Protein AF-A0A1H7AK37-F1 (afdb_monomer_lite)

Structure (mmCIF, N/CA/C/O backbone):
data_AF-A0A1H7AK37-F1
#
_entry.id   AF-A0A1H7AK37-F1
#
loop_
_atom_site.group_PDB
_atom_site.id
_atom_site.type_symbol
_atom_site.label_atom_id
_atom_site.label_alt_id
_atom_site.label_comp_id
_atom_site.label_asym_id
_atom_site.label_entity_id
_atom_site.label_seq_id
_atom_site.pdbx_PDB_ins_code
_atom_site.Cartn_x
_atom_site.Cartn_y
_atom_site.Cartn_z
_atom_site.occupancy
_atom_site.B_iso_or_equiv
_atom_site.auth_seq_id
_atom_site.auth_comp_id
_atom_site.auth_asym_id
_atom_site.auth_atom_id
_atom_site.pdbx_PDB_model_num
ATOM 1 N N . MET A 1 1 ? 47.669 23.484 -58.925 1.00 35.53 1 MET A N 1
ATOM 2 C CA . MET A 1 1 ? 46.689 24.166 -58.056 1.00 35.53 1 MET A CA 1
ATOM 3 C C . MET A 1 1 ? 46.246 23.137 -57.030 1.00 35.53 1 MET A C 1
ATOM 5 O O . MET A 1 1 ? 45.746 22.101 -57.438 1.00 35.53 1 MET A O 1
ATOM 9 N N . ALA A 1 2 ? 46.596 23.323 -55.756 1.00 38.94 2 ALA A N 1
ATOM 10 C CA . ALA A 1 2 ? 46.319 22.355 -54.695 1.00 38.94 2 ALA A CA 1
ATOM 11 C C . ALA A 1 2 ? 44.912 22.618 -54.150 1.00 38.94 2 ALA A C 1
ATOM 13 O O . ALA A 1 2 ? 44.686 23.636 -53.497 1.00 38.94 2 ALA A O 1
ATOM 14 N N . GLU A 1 3 ? 43.965 21.749 -54.491 1.00 43.97 3 GLU A N 1
ATOM 15 C CA . GLU A 1 3 ? 42.581 21.880 -54.056 1.00 43.97 3 GLU A CA 1
ATOM 16 C C . GLU A 1 3 ? 42.432 21.361 -52.623 1.00 43.97 3 GLU A C 1
ATOM 18 O O . GLU A 1 3 ? 42.921 20.295 -52.243 1.00 43.97 3 GLU A O 1
ATOM 23 N N . LYS A 1 4 ? 41.825 22.212 -51.807 1.00 43.50 4 LYS A N 1
ATOM 24 C CA . LYS A 1 4 ? 41.713 22.126 -50.360 1.00 43.50 4 LYS A CA 1
ATOM 25 C C . LYS A 1 4 ? 40.732 21.010 -49.999 1.00 43.50 4 LYS A C 1
ATOM 27 O O . LYS A 1 4 ? 39.523 21.205 -50.050 1.00 43.50 4 LYS A O 1
ATOM 32 N N . ILE A 1 5 ? 41.248 19.847 -49.608 1.00 51.06 5 ILE A N 1
ATOM 33 C CA . ILE A 1 5 ? 40.459 18.784 -48.972 1.00 51.06 5 ILE A CA 1
ATOM 34 C C . ILE A 1 5 ? 40.185 19.211 -47.518 1.00 51.06 5 ILE A C 1
ATOM 36 O O . ILE A 1 5 ? 40.738 18.668 -46.566 1.00 51.06 5 ILE A O 1
ATOM 40 N N . GLU A 1 6 ? 39.362 20.244 -47.330 1.00 44.84 6 GLU A N 1
ATOM 41 C CA . GLU A 1 6 ? 38.709 20.506 -46.046 1.00 44.84 6 GLU A CA 1
ATOM 42 C C . GLU A 1 6 ? 37.539 19.532 -45.932 1.00 44.84 6 GLU A C 1
ATOM 44 O O . GLU A 1 6 ? 36.406 19.785 -46.329 1.00 44.84 6 GLU A O 1
ATOM 49 N N . LEU A 1 7 ? 37.905 18.333 -45.488 1.00 47.75 7 LEU A N 1
ATOM 50 C CA . LEU A 1 7 ? 37.061 17.166 -45.310 1.00 47.75 7 LEU A CA 1
ATOM 51 C C . LEU A 1 7 ? 35.848 17.526 -44.429 1.00 47.75 7 LEU A C 1
ATOM 53 O O . LEU A 1 7 ? 36.009 18.011 -43.309 1.00 47.75 7 LEU A O 1
ATOM 57 N N . ASN A 1 8 ? 34.642 17.253 -44.935 1.00 48.59 8 ASN A N 1
ATOM 58 C CA . ASN A 1 8 ? 33.325 17.437 -44.305 1.00 48.59 8 ASN A CA 1
ATOM 59 C C . ASN A 1 8 ? 33.112 16.559 -43.045 1.00 48.59 8 ASN A C 1
ATOM 61 O O . ASN A 1 8 ? 32.140 15.813 -42.940 1.00 48.59 8 ASN A O 1
ATOM 65 N N . ILE A 1 9 ? 34.017 16.622 -42.070 1.00 50.53 9 ILE A N 1
ATOM 66 C CA . ILE A 1 9 ? 33.941 15.867 -40.811 1.00 50.53 9 ILE A CA 1
ATOM 67 C C . ILE A 1 9 ? 32.838 16.449 -39.908 1.00 50.53 9 ILE A C 1
ATOM 69 O O . ILE A 1 9 ? 32.163 15.712 -39.192 1.00 50.53 9 ILE A O 1
ATOM 73 N N . SER A 1 10 ? 32.580 17.758 -39.981 1.00 49.38 10 SER A N 1
ATOM 74 C CA . SER A 1 10 ? 31.591 18.452 -39.138 1.00 49.38 10 SER A CA 1
ATOM 75 C C . SER A 1 10 ? 30.132 18.065 -39.430 1.00 49.38 10 SER A C 1
ATOM 77 O O . SER A 1 10 ? 29.311 18.032 -38.509 1.00 49.38 10 SER A O 1
ATOM 79 N N . ALA A 1 11 ? 29.803 17.721 -40.680 1.00 50.75 11 ALA A N 1
ATOM 80 C CA . ALA A 1 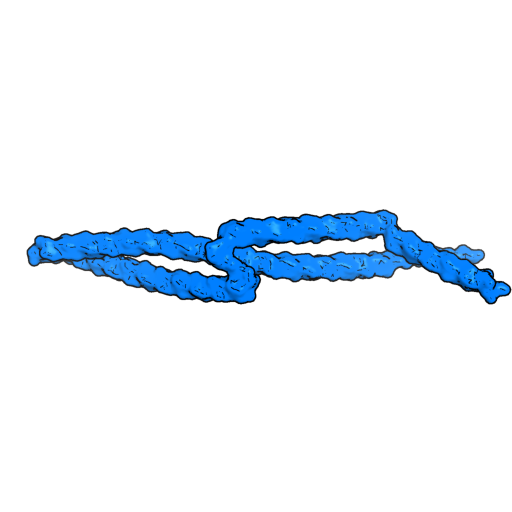11 ? 28.454 17.296 -41.064 1.00 50.75 11 ALA A CA 1
ATOM 81 C C . ALA A 1 11 ? 28.118 15.900 -40.508 1.00 50.75 11 ALA A C 1
ATOM 83 O O . ALA A 1 11 ? 27.036 15.693 -39.963 1.00 50.75 11 ALA A O 1
ATOM 84 N N . ASN A 1 12 ? 29.085 14.979 -40.548 1.00 53.88 12 ASN A N 1
ATOM 85 C CA . ASN A 1 12 ? 28.922 13.604 -40.070 1.00 53.88 12 ASN A CA 1
ATOM 86 C C . ASN A 1 12 ? 28.848 13.537 -38.530 1.00 53.88 12 ASN A C 1
ATOM 88 O O . ASN A 1 12 ? 28.072 12.773 -37.964 1.00 53.88 12 ASN A O 1
ATOM 92 N N . VAL A 1 13 ? 29.569 14.427 -37.834 1.00 55.97 13 VAL A N 1
ATOM 93 C CA . VAL A 1 13 ? 29.438 14.601 -36.375 1.00 55.97 13 VAL A CA 1
ATOM 94 C C . VAL A 1 13 ? 28.035 15.083 -35.990 1.00 55.97 13 VAL A C 1
ATOM 96 O O . VAL A 1 13 ? 27.484 14.615 -34.999 1.00 55.97 13 VAL A O 1
ATOM 99 N N . SER A 1 14 ? 27.428 15.976 -36.775 1.00 59.88 14 SER A N 1
ATOM 100 C CA . SER A 1 14 ? 26.084 16.497 -36.487 1.00 59.88 14 SER A CA 1
ATOM 101 C C . SER A 1 14 ? 24.992 15.437 -36.668 1.00 59.88 14 SER A C 1
ATOM 103 O O . SER A 1 14 ? 24.044 15.385 -35.885 1.00 59.88 14 SER A O 1
ATOM 105 N N . GLU A 1 15 ? 25.135 14.568 -37.668 1.00 58.91 15 GLU A N 1
ATOM 106 C CA . GLU A 1 15 ? 24.216 13.454 -37.924 1.00 58.91 15 GLU A CA 1
ATOM 107 C C . GLU A 1 15 ? 24.383 12.343 -36.874 1.00 58.91 15 GLU A C 1
ATOM 109 O O . GLU A 1 15 ? 23.406 11.940 -36.245 1.00 58.91 15 GLU A O 1
ATOM 114 N N . ALA A 1 16 ? 25.627 11.987 -36.533 1.00 56.94 16 ALA A N 1
ATOM 115 C CA . ALA A 1 16 ? 25.928 11.076 -35.430 1.00 56.94 16 ALA A CA 1
ATOM 116 C C . ALA A 1 16 ? 25.411 11.595 -34.072 1.00 56.94 16 ALA A C 1
ATOM 118 O O . ALA A 1 16 ? 24.882 10.827 -33.269 1.00 56.94 16 ALA A O 1
ATOM 119 N N . MET A 1 17 ? 25.504 12.903 -33.806 1.00 58.75 17 MET A N 1
ATOM 120 C CA . MET A 1 17 ? 24.918 13.517 -32.607 1.00 58.75 17 MET A CA 1
ATOM 121 C C . MET A 1 17 ? 23.387 13.431 -32.598 1.00 58.75 17 MET A C 1
ATOM 123 O O . MET A 1 17 ? 22.788 13.264 -31.534 1.00 58.75 17 MET A O 1
ATOM 127 N N . LYS A 1 18 ? 22.746 13.516 -33.766 1.00 66.31 18 LYS A N 1
ATOM 128 C CA . LYS A 1 18 ? 21.291 13.415 -33.909 1.00 66.31 18 LYS A CA 1
ATOM 129 C C . LYS A 1 18 ? 20.795 11.983 -33.698 1.00 66.31 18 LYS A C 1
ATOM 131 O O . LYS A 1 18 ? 19.784 11.799 -33.022 1.00 66.31 18 LYS A O 1
ATOM 136 N N . ASP A 1 19 ? 21.538 10.990 -34.176 1.00 62.47 19 ASP A N 1
ATOM 137 C CA . ASP A 1 19 ? 21.239 9.570 -33.962 1.00 62.47 19 ASP A CA 1
ATOM 138 C C . ASP A 1 19 ? 21.452 9.155 -32.502 1.00 62.47 19 ASP A C 1
ATOM 140 O O . ASP A 1 19 ? 20.606 8.476 -31.917 1.00 62.47 19 ASP A O 1
ATOM 144 N N . VAL A 1 20 ? 22.517 9.644 -31.855 1.00 64.12 20 VAL A N 1
ATOM 145 C CA . VAL A 1 20 ? 22.737 9.458 -30.408 1.00 64.12 20 VAL A CA 1
ATOM 146 C C . VAL A 1 20 ? 21.635 10.141 -29.587 1.00 64.12 20 VAL A C 1
ATOM 148 O O . VAL A 1 20 ? 21.141 9.568 -28.612 1.00 64.12 20 VAL A O 1
ATOM 151 N N . ALA A 1 21 ? 21.187 11.334 -29.991 1.00 66.38 21 ALA A N 1
ATOM 152 C CA . ALA A 1 21 ? 20.059 12.010 -29.356 1.00 66.38 21 ALA A CA 1
ATOM 153 C C . ALA A 1 21 ? 18.743 11.227 -29.541 1.00 66.38 21 ALA A C 1
ATOM 155 O O . ALA A 1 21 ? 18.000 11.042 -28.574 1.00 66.38 21 ALA A O 1
ATOM 156 N N . GLY A 1 22 ? 18.477 10.698 -30.740 1.00 69.94 22 GLY A N 1
ATOM 157 C CA . GLY A 1 22 ? 17.330 9.827 -31.021 1.00 69.94 22 GLY A CA 1
ATOM 158 C C . GLY A 1 22 ? 17.344 8.542 -30.190 1.00 69.94 22 GLY A C 1
ATOM 159 O O . GLY A 1 22 ? 16.329 8.190 -29.587 1.00 69.94 22 GLY A O 1
ATOM 160 N N . PHE A 1 23 ? 18.511 7.908 -30.065 1.00 66.12 23 PHE A N 1
ATOM 161 C CA . PHE A 1 23 ? 18.727 6.732 -29.226 1.00 66.12 23 PHE A CA 1
ATOM 162 C C . PHE A 1 23 ? 18.457 7.027 -27.746 1.00 66.12 23 PHE A C 1
ATOM 164 O O . PHE A 1 23 ? 17.708 6.301 -27.099 1.00 66.12 23 PHE A O 1
ATOM 171 N N . SER A 1 24 ? 18.995 8.127 -27.208 1.00 70.50 24 SER A N 1
ATOM 172 C CA . SER A 1 24 ? 18.746 8.512 -25.811 1.00 70.50 24 SER A CA 1
ATOM 173 C C . SER A 1 24 ? 17.262 8.760 -25.521 1.00 70.50 24 SER A C 1
ATOM 175 O O . SER A 1 24 ? 16.782 8.438 -24.434 1.00 70.50 24 SER A O 1
ATOM 177 N N . LYS A 1 25 ? 16.513 9.274 -26.505 1.00 75.62 25 LYS A N 1
ATOM 178 C CA . LYS A 1 25 ? 15.070 9.488 -26.398 1.00 75.62 25 LYS A CA 1
ATOM 179 C C . LYS A 1 25 ? 14.293 8.170 -26.414 1.00 75.62 25 LYS A C 1
ATOM 181 O O . LYS A 1 25 ? 13.484 7.953 -25.517 1.00 75.62 25 LYS A O 1
ATOM 186 N N . GLN A 1 26 ? 14.578 7.283 -27.367 1.00 68.69 26 GLN A N 1
ATOM 187 C CA . GLN A 1 26 ? 13.960 5.951 -27.438 1.00 68.69 26 GLN A CA 1
ATOM 188 C C . GLN A 1 26 ? 14.284 5.113 -26.193 1.00 68.69 26 GLN A C 1
ATOM 190 O O . GLN A 1 26 ? 13.410 4.457 -25.636 1.00 68.69 26 GLN A O 1
ATOM 195 N N . TYR A 1 27 ? 15.515 5.203 -25.688 1.00 68.19 27 TYR A N 1
ATOM 196 C CA . TYR A 1 27 ? 15.935 4.571 -24.440 1.00 68.19 27 TYR A CA 1
ATOM 197 C C . TYR A 1 27 ? 15.188 5.140 -23.226 1.00 68.19 27 TYR A C 1
ATOM 199 O O . TYR A 1 27 ? 14.717 4.386 -22.378 1.00 68.19 27 TYR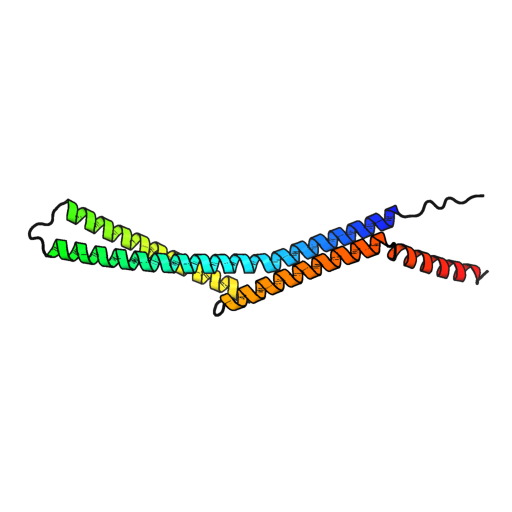 A O 1
ATOM 207 N N . ALA A 1 28 ? 15.021 6.464 -23.144 1.00 71.94 28 ALA A N 1
ATOM 208 C CA . ALA A 1 28 ? 14.255 7.094 -22.071 1.00 71.94 28 ALA A CA 1
ATOM 209 C C . ALA A 1 28 ? 12.765 6.712 -22.103 1.00 71.94 28 ALA A C 1
ATOM 211 O O . ALA A 1 28 ? 12.142 6.593 -21.049 1.00 71.94 28 ALA A O 1
ATOM 212 N N . GLU A 1 29 ? 12.184 6.525 -23.287 1.00 76.44 29 GLU A N 1
ATOM 213 C CA . GLU A 1 29 ? 10.812 6.033 -23.454 1.00 76.44 29 GLU A CA 1
ATOM 214 C C . GLU A 1 29 ? 10.698 4.560 -23.032 1.00 76.44 29 GLU A C 1
ATOM 216 O O . GLU A 1 29 ? 9.845 4.233 -22.209 1.00 76.44 29 GLU A O 1
ATOM 221 N N . LEU A 1 30 ? 11.628 3.705 -23.465 1.00 67.50 30 LEU A N 1
ATOM 222 C CA . LEU A 1 30 ? 11.667 2.283 -23.109 1.00 67.50 30 LEU A CA 1
ATOM 223 C C . LEU A 1 30 ? 11.835 2.056 -21.599 1.00 67.50 30 LEU A C 1
ATOM 225 O O . LEU A 1 30 ? 11.156 1.221 -21.001 1.00 67.50 30 LEU A O 1
ATOM 229 N N . VAL A 1 31 ? 12.728 2.821 -20.966 1.00 71.06 31 VAL A N 1
ATOM 230 C CA . VAL A 1 31 ? 12.920 2.787 -19.511 1.00 71.06 31 VAL A CA 1
ATOM 231 C C . VAL A 1 31 ? 11.638 3.221 -18.804 1.00 71.06 31 VAL A C 1
ATOM 233 O O . VAL A 1 31 ? 11.219 2.551 -17.865 1.00 71.06 31 VAL A O 1
ATOM 236 N N . ARG A 1 32 ? 10.965 4.280 -19.275 1.00 73.50 32 ARG A N 1
ATOM 237 C CA . ARG A 1 32 ? 9.696 4.745 -18.688 1.00 73.50 32 ARG A CA 1
ATOM 238 C C . ARG A 1 32 ? 8.570 3.722 -18.807 1.00 73.50 32 ARG A C 1
ATOM 240 O O . ARG A 1 32 ? 7.790 3.589 -17.863 1.00 73.50 32 ARG A O 1
ATOM 247 N N . GLU A 1 33 ? 8.481 3.016 -19.931 1.00 73.94 33 GLU A N 1
ATOM 248 C CA . GLU A 1 33 ? 7.456 1.990 -20.153 1.00 73.94 33 GLU A CA 1
ATOM 249 C C . GLU A 1 33 ? 7.576 0.817 -19.178 1.00 73.94 33 GLU A C 1
ATOM 251 O O . GLU A 1 33 ? 6.556 0.307 -18.722 1.00 73.94 33 GLU A O 1
ATOM 256 N N . VAL A 1 34 ? 8.796 0.422 -18.803 1.00 70.44 34 VAL A N 1
ATOM 257 C CA . VAL A 1 34 ? 9.030 -0.723 -17.903 1.00 70.44 34 VAL A CA 1
ATOM 258 C C . VAL A 1 34 ? 9.131 -0.300 -16.432 1.00 70.44 34 VAL A C 1
ATOM 260 O O . VAL A 1 34 ? 8.686 -1.016 -15.533 1.00 70.44 34 VAL A O 1
ATOM 263 N N . GLU A 1 35 ? 9.657 0.892 -16.157 1.00 75.06 35 GLU A N 1
ATOM 264 C CA . GLU A 1 35 ? 9.816 1.414 -14.799 1.00 75.06 35 GLU A CA 1
ATOM 265 C C . GLU A 1 35 ? 8.470 1.675 -14.111 1.00 75.06 35 GLU A C 1
ATOM 267 O O . GLU A 1 35 ? 8.317 1.412 -12.915 1.00 75.06 35 GLU A O 1
ATOM 272 N N . LYS A 1 36 ? 7.475 2.176 -14.851 1.00 78.50 36 LYS A N 1
ATOM 273 C CA . LYS A 1 36 ? 6.161 2.506 -14.286 1.00 78.50 36 LYS A CA 1
ATOM 274 C C . LYS A 1 36 ? 5.424 1.261 -13.751 1.00 78.50 36 LYS A C 1
ATOM 276 O O . LYS A 1 36 ? 5.056 1.295 -12.573 1.00 78.50 36 LYS A O 1
ATOM 281 N N . PRO A 1 37 ? 5.268 0.161 -14.514 1.00 76.25 37 PRO A N 1
ATOM 282 C CA . PRO A 1 37 ? 4.737 -1.099 -13.998 1.00 76.25 37 PRO A CA 1
ATOM 283 C C . PRO A 1 37 ? 5.533 -1.627 -12.804 1.00 76.25 37 PRO A C 1
ATOM 285 O O . PRO A 1 37 ? 4.942 -1.982 -11.791 1.00 76.25 37 PRO A O 1
ATOM 288 N N . LEU A 1 38 ? 6.871 -1.615 -12.863 1.00 77.12 38 LEU A N 1
ATOM 289 C CA . LEU A 1 38 ? 7.711 -2.089 -11.756 1.00 77.12 38 LEU A CA 1
ATOM 290 C C . LEU A 1 38 ? 7.460 -1.314 -10.453 1.00 77.12 38 LEU A C 1
ATOM 292 O O . LEU A 1 38 ? 7.301 -1.921 -9.392 1.00 77.12 38 LEU A O 1
ATOM 296 N N . ARG A 1 39 ? 7.373 0.020 -10.522 1.00 82.62 39 ARG A N 1
ATOM 297 C CA . ARG A 1 39 ? 7.052 0.862 -9.358 1.00 82.62 39 ARG A CA 1
ATOM 298 C C . ARG A 1 39 ? 5.647 0.590 -8.826 1.00 82.62 39 ARG A C 1
ATOM 300 O O . ARG A 1 39 ? 5.480 0.473 -7.615 1.00 82.62 39 ARG A O 1
ATOM 307 N N . GLN A 1 40 ? 4.655 0.460 -9.707 1.00 83.50 40 GLN A N 1
ATOM 308 C CA . GLN A 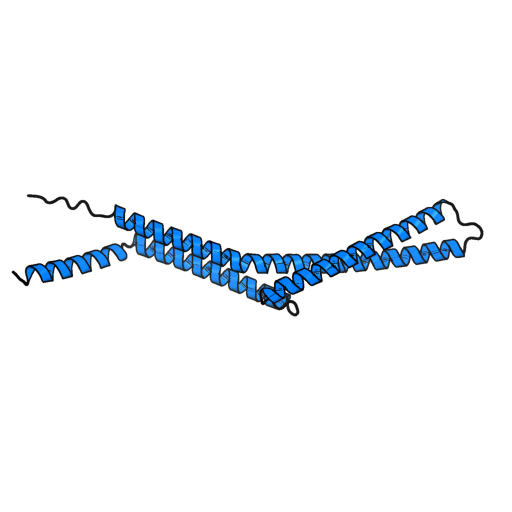1 40 ? 3.278 0.149 -9.311 1.00 83.50 40 GLN A CA 1
ATOM 309 C C . GLN A 1 40 ? 3.182 -1.217 -8.625 1.00 83.50 40 GLN A C 1
ATOM 311 O O . GLN A 1 40 ? 2.515 -1.352 -7.605 1.00 83.50 40 GLN A O 1
ATOM 316 N N . VAL A 1 41 ? 3.896 -2.220 -9.133 1.00 83.94 41 VAL A N 1
ATOM 317 C CA . VAL A 1 41 ? 3.924 -3.551 -8.528 1.00 83.94 41 VAL A CA 1
ATOM 318 C C . VAL A 1 41 ? 4.611 -3.533 -7.152 1.00 83.94 41 VAL A C 1
ATOM 320 O O . VAL A 1 41 ? 4.153 -4.201 -6.222 1.00 83.94 41 VAL A O 1
ATOM 323 N N . ASN A 1 42 ? 5.689 -2.762 -6.983 1.00 84.88 42 ASN A N 1
ATOM 324 C CA . ASN A 1 42 ? 6.324 -2.591 -5.673 1.00 84.88 42 ASN A CA 1
ATOM 325 C C . ASN A 1 42 ? 5.377 -1.910 -4.675 1.00 84.88 42 ASN A C 1
ATOM 327 O O . ASN A 1 42 ? 5.185 -2.434 -3.579 1.00 84.88 42 ASN A O 1
ATOM 331 N N . GLY A 1 43 ? 4.714 -0.822 -5.082 1.00 87.06 43 GLY A N 1
ATOM 332 C CA . GLY A 1 43 ? 3.697 -0.158 -4.263 1.00 87.06 43 GLY A CA 1
ATOM 333 C C . GLY A 1 43 ? 2.527 -1.081 -3.904 1.00 87.06 43 GLY A C 1
ATOM 334 O O . GLY A 1 43 ? 2.017 -1.029 -2.787 1.00 87.06 43 GLY A O 1
ATOM 335 N N . PHE A 1 44 ? 2.148 -1.990 -4.808 1.00 87.75 44 PHE A N 1
ATOM 336 C CA . PHE A 1 44 ? 1.132 -3.007 -4.543 1.00 87.75 44 PHE A CA 1
ATOM 337 C C . PHE A 1 44 ? 1.538 -3.953 -3.418 1.00 87.75 44 PHE A C 1
ATOM 339 O O . PHE A 1 44 ? 0.779 -4.119 -2.466 1.00 87.75 44 PHE A O 1
ATOM 346 N N . ARG A 1 45 ? 2.759 -4.495 -3.463 1.00 86.19 45 ARG A N 1
ATOM 347 C CA . ARG A 1 45 ? 3.280 -5.340 -2.378 1.00 86.19 45 ARG A CA 1
ATOM 348 C C . ARG A 1 45 ? 3.402 -4.598 -1.055 1.00 86.19 45 ARG A C 1
ATOM 350 O O . ARG A 1 45 ? 3.105 -5.159 -0.005 1.00 86.19 45 ARG A O 1
ATOM 357 N N . GLU A 1 46 ? 3.876 -3.356 -1.082 1.00 89.19 46 GLU A N 1
ATOM 358 C CA . GLU A 1 46 ? 3.979 -2.537 0.128 1.00 89.19 46 GLU A CA 1
ATOM 359 C C . GLU A 1 46 ? 2.607 -2.331 0.770 1.00 89.19 46 GLU A C 1
ATOM 361 O O . GLU A 1 46 ? 2.467 -2.464 1.987 1.00 89.19 46 GLU A O 1
ATOM 366 N N . LEU A 1 47 ? 1.585 -2.079 -0.048 1.00 89.81 47 LEU A N 1
ATOM 367 C CA . LEU A 1 47 ? 0.220 -1.912 0.422 1.00 89.81 47 LEU A CA 1
ATOM 368 C C . LEU A 1 47 ? -0.392 -3.226 0.932 1.00 89.81 47 LEU A C 1
ATOM 370 O O . LEU A 1 47 ? -1.088 -3.199 1.945 1.00 89.81 47 LEU A O 1
ATOM 374 N N . GLU A 1 48 ? -0.100 -4.370 0.305 1.00 88.31 48 GLU A N 1
ATOM 375 C CA . GLU A 1 48 ? -0.479 -5.692 0.831 1.00 88.31 48 GLU A CA 1
ATOM 376 C C . GLU A 1 48 ? 0.155 -5.955 2.202 1.00 88.31 48 GLU A C 1
ATOM 378 O O . GLU A 1 48 ? -0.541 -6.333 3.145 1.00 88.31 48 GLU A O 1
ATOM 383 N N . ASN A 1 49 ? 1.453 -5.679 2.351 1.00 89.50 49 ASN A N 1
ATOM 384 C CA . ASN A 1 49 ? 2.154 -5.818 3.628 1.00 89.50 49 ASN A CA 1
ATOM 385 C C . ASN A 1 49 ? 1.567 -4.881 4.695 1.00 89.50 49 ASN A C 1
ATOM 387 O O . ASN A 1 49 ? 1.374 -5.279 5.847 1.00 89.50 49 ASN A O 1
ATOM 391 N N . ALA A 1 50 ? 1.261 -3.635 4.327 1.00 89.62 50 ALA A N 1
ATOM 392 C CA . ALA A 1 50 ? 0.624 -2.675 5.221 1.00 89.62 50 ALA A CA 1
ATOM 393 C C . ALA A 1 50 ? -0.787 -3.126 5.634 1.00 89.62 50 ALA A C 1
ATOM 395 O O . ALA A 1 50 ? -1.162 -2.963 6.800 1.00 89.62 50 ALA A O 1
ATOM 396 N N . LEU A 1 51 ? -1.550 -3.723 4.713 1.00 90.88 51 LEU A N 1
ATOM 397 C CA . LEU A 1 51 ? -2.864 -4.298 4.992 1.00 90.88 51 LEU A CA 1
ATOM 398 C C . LEU A 1 51 ? -2.760 -5.482 5.953 1.00 90.88 51 LEU A C 1
ATOM 400 O O . LEU A 1 51 ? -3.496 -5.538 6.936 1.00 90.88 51 LEU A O 1
ATOM 404 N N . GLU A 1 52 ? -1.804 -6.386 5.745 1.00 90.50 52 GLU A N 1
ATOM 405 C CA . GLU A 1 52 ? -1.583 -7.519 6.645 1.00 90.50 52 GLU A CA 1
ATOM 406 C C . GLU A 1 52 ? -1.230 -7.053 8.068 1.00 90.50 52 GLU A C 1
ATOM 408 O O . GLU A 1 52 ? -1.794 -7.537 9.056 1.00 90.50 52 GLU A O 1
ATOM 413 N N . GLN A 1 53 ? -0.337 -6.066 8.185 1.00 92.88 53 GLN A N 1
ATOM 414 C CA . GLN A 1 53 ? 0.014 -5.452 9.468 1.00 92.88 53 GLN A CA 1
ATOM 415 C C . GLN A 1 53 ? -1.190 -4.774 10.129 1.00 92.88 53 GLN A C 1
ATOM 417 O O . GLN A 1 53 ? -1.381 -4.898 11.340 1.00 92.88 53 GLN A O 1
ATOM 422 N N . THR A 1 54 ? -2.021 -4.082 9.347 1.00 90.94 54 THR A N 1
ATOM 423 C CA . THR A 1 54 ? -3.250 -3.442 9.841 1.00 90.94 54 THR A CA 1
ATOM 424 C C . THR A 1 54 ? -4.233 -4.497 10.345 1.00 90.94 54 THR A C 1
ATOM 426 O O . THR A 1 54 ? -4.767 -4.358 11.444 1.00 90.94 54 THR A O 1
ATOM 429 N N . GLY A 1 55 ? -4.377 -5.614 9.628 1.00 86.44 55 GLY A N 1
ATOM 430 C CA . GLY A 1 55 ? -5.179 -6.759 10.052 1.00 86.44 55 GLY A CA 1
ATOM 431 C C . GLY A 1 55 ? -4.696 -7.393 11.361 1.00 86.44 55 GLY A C 1
ATOM 432 O O . GLY A 1 55 ? -5.520 -7.763 12.199 1.00 86.44 55 GLY A O 1
ATOM 433 N N . ARG A 1 56 ? -3.377 -7.488 11.588 1.00 93.31 56 ARG A N 1
ATOM 434 C CA . ARG A 1 56 ? -2.807 -7.937 12.877 1.00 93.31 56 ARG A CA 1
ATOM 435 C C . ARG A 1 56 ? -3.184 -6.980 14.014 1.00 93.31 56 ARG A C 1
ATOM 437 O O . ARG A 1 56 ? -3.786 -7.41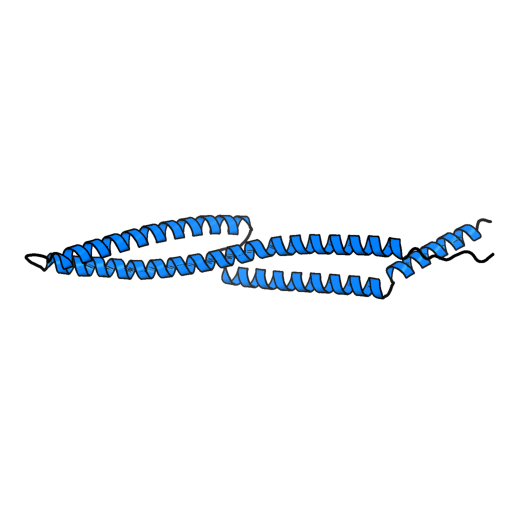8 14.992 1.00 93.31 56 ARG A O 1
ATOM 444 N N . LYS A 1 57 ? -2.945 -5.677 13.829 1.00 92.12 57 LYS A N 1
ATOM 445 C CA . LYS A 1 57 ? -3.293 -4.631 14.809 1.00 92.12 57 LYS A CA 1
ATOM 446 C C . LYS A 1 57 ? -4.788 -4.585 15.116 1.00 92.12 57 LYS A C 1
ATOM 448 O O . LYS A 1 57 ? -5.177 -4.368 16.257 1.00 92.12 57 LYS A O 1
ATOM 453 N N . MET A 1 58 ? -5.642 -4.807 14.118 1.00 92.81 58 MET A N 1
ATOM 454 C CA . MET A 1 58 ? -7.089 -4.878 14.324 1.00 92.81 58 MET A CA 1
ATOM 455 C C . MET A 1 58 ? -7.503 -6.062 15.190 1.00 92.81 58 MET A C 1
ATOM 457 O O . MET A 1 58 ? -8.396 -5.905 16.017 1.00 92.81 58 MET A O 1
ATOM 461 N N . ARG A 1 59 ? -6.888 -7.240 15.014 1.00 92.31 59 ARG A N 1
ATOM 462 C CA . ARG A 1 59 ? -7.172 -8.400 15.875 1.00 92.31 59 ARG A CA 1
ATOM 463 C C . ARG A 1 59 ? -6.811 -8.094 17.324 1.00 92.31 59 ARG A C 1
ATOM 465 O O . ARG A 1 59 ? -7.666 -8.228 18.190 1.00 92.31 59 ARG A O 1
ATOM 472 N N . GLU A 1 60 ? -5.615 -7.560 17.549 1.00 94.12 60 GLU A N 1
ATOM 473 C CA . GLU A 1 60 ? -5.163 -7.123 18.876 1.00 94.12 60 GLU A CA 1
ATOM 474 C C . GLU A 1 60 ? -6.101 -6.066 19.485 1.00 94.12 60 GLU A C 1
ATOM 476 O O . GLU A 1 60 ? -6.494 -6.165 20.647 1.00 94.12 60 GLU A O 1
ATOM 481 N N . ALA A 1 61 ? -6.527 -5.074 18.695 1.00 92.81 61 ALA A N 1
ATOM 482 C CA . ALA A 1 61 ? -7.463 -4.047 19.145 1.00 92.81 61 ALA A CA 1
ATOM 483 C C . ALA A 1 61 ? -8.846 -4.627 19.488 1.00 92.81 61 ALA A C 1
ATOM 485 O O . ALA A 1 61 ? -9.438 -4.238 20.494 1.00 92.81 61 ALA A O 1
ATOM 486 N N . ARG A 1 62 ? -9.357 -5.577 18.692 1.00 93.88 62 ARG A N 1
ATOM 487 C CA . ARG A 1 62 ? -10.619 -6.286 18.972 1.00 93.88 62 ARG A CA 1
ATOM 488 C C . ARG A 1 62 ? -10.538 -7.090 20.260 1.00 93.88 62 ARG A C 1
ATOM 490 O O . ARG A 1 62 ? -11.479 -7.044 21.052 1.00 93.88 62 ARG A O 1
ATOM 497 N N . ASP A 1 63 ? -9.431 -7.788 20.480 1.00 95.94 63 ASP A N 1
ATOM 498 C CA . ASP A 1 63 ? -9.225 -8.568 21.697 1.00 95.94 63 ASP A CA 1
ATOM 499 C C . ASP A 1 63 ? -9.151 -7.657 22.925 1.00 95.94 63 ASP A C 1
ATOM 501 O O . ASP A 1 63 ? -9.835 -7.920 23.913 1.00 95.94 63 ASP A O 1
ATOM 505 N N . ARG A 1 64 ? -8.463 -6.512 22.828 1.00 95.25 64 ARG A N 1
ATOM 506 C CA . ARG A 1 64 ? -8.407 -5.517 23.909 1.00 95.25 64 ARG A CA 1
ATOM 507 C C . ARG A 1 64 ? -9.768 -4.888 24.217 1.00 95.25 64 ARG A C 1
ATOM 509 O O . ARG A 1 64 ? -10.114 -4.715 25.381 1.00 95.25 64 ARG A O 1
ATOM 516 N N . VAL A 1 65 ? -10.566 -4.568 23.195 1.00 94.69 65 VAL A N 1
ATOM 517 C CA . VAL A 1 65 ? -11.949 -4.090 23.388 1.00 94.69 65 VAL A CA 1
ATOM 518 C C . VAL A 1 65 ? -12.794 -5.153 24.092 1.00 94.69 65 VAL A C 1
ATOM 520 O O . VAL A 1 65 ? -13.571 -4.816 24.985 1.00 94.69 65 VAL A O 1
ATOM 523 N N . ARG A 1 66 ? -12.641 -6.430 23.721 1.00 95.56 66 ARG A N 1
ATOM 524 C CA . ARG A 1 66 ? -13.358 -7.543 24.359 1.00 95.56 66 ARG A CA 1
ATOM 525 C C . ARG A 1 66 ? -12.944 -7.712 25.820 1.00 95.56 66 ARG A C 1
ATOM 527 O O . ARG A 1 66 ? -13.811 -7.835 26.676 1.00 95.56 66 ARG A O 1
ATOM 534 N N . GLU A 1 67 ? -11.646 -7.691 26.106 1.00 95.25 67 GLU A N 1
ATOM 535 C CA . GLU A 1 67 ? -11.099 -7.810 27.460 1.00 95.25 67 GLU A CA 1
ATOM 536 C C . GLU A 1 67 ? -11.594 -6.682 28.372 1.00 95.25 67 GLU A C 1
ATOM 538 O O . GLU A 1 67 ? -12.169 -6.947 29.428 1.00 95.25 67 GLU A O 1
ATOM 543 N N . LEU A 1 68 ? -11.462 -5.429 27.929 1.00 95.38 68 LEU A N 1
ATOM 544 C CA . LEU A 1 68 ? -11.945 -4.266 28.674 1.00 95.38 68 LEU A CA 1
ATOM 545 C C . LEU A 1 68 ? -13.472 -4.292 28.830 1.00 95.38 68 LEU A C 1
ATOM 547 O O . LEU A 1 68 ? -13.983 -3.959 29.894 1.00 95.38 68 LEU A O 1
ATOM 551 N N . GLY A 1 69 ? -14.205 -4.743 27.807 1.00 93.31 69 GLY A N 1
ATOM 552 C CA . GLY A 1 69 ? -15.654 -4.936 27.878 1.00 93.31 69 GLY A CA 1
ATOM 553 C C . GLY A 1 69 ? -16.066 -5.960 28.939 1.00 93.31 69 GLY A C 1
ATOM 554 O O . GLY A 1 69 ? -16.978 -5.701 29.722 1.00 93.31 69 GLY A O 1
ATOM 555 N N . ASN A 1 70 ? -15.353 -7.086 29.021 1.00 95.12 70 ASN A N 1
ATOM 556 C CA . ASN A 1 70 ? -15.570 -8.098 30.055 1.00 95.12 70 ASN A CA 1
ATOM 557 C C . ASN A 1 70 ? -15.234 -7.558 31.453 1.00 95.12 70 ASN A C 1
ATOM 559 O O . ASN A 1 70 ? -15.990 -7.790 32.394 1.00 95.12 70 ASN A O 1
ATOM 563 N N . ALA A 1 71 ? -14.139 -6.804 31.590 1.00 92.50 71 ALA A N 1
ATOM 564 C CA . ALA A 1 71 ? -13.759 -6.171 32.851 1.00 92.50 71 ALA A CA 1
ATOM 565 C C . ALA A 1 71 ? -14.804 -5.142 33.318 1.00 92.50 71 ALA A C 1
ATOM 567 O O . ALA A 1 71 ? -15.146 -5.110 34.499 1.00 92.50 71 ALA A O 1
ATOM 568 N N . MET A 1 72 ? -15.365 -4.346 32.397 1.00 92.50 72 MET A N 1
ATOM 569 C CA . MET A 1 72 ? -16.465 -3.428 32.708 1.00 92.50 72 MET A CA 1
ATOM 570 C C . MET A 1 72 ? -17.725 -4.171 33.161 1.00 92.50 72 MET A C 1
ATOM 572 O O . MET A 1 72 ? -18.389 -3.711 34.082 1.00 92.50 72 MET A O 1
ATOM 576 N N . ALA A 1 73 ? -18.050 -5.305 32.534 1.00 90.50 73 ALA A N 1
ATOM 577 C CA . ALA A 1 73 ? -19.224 -6.104 32.886 1.00 90.50 73 ALA A CA 1
ATOM 578 C C . ALA A 1 73 ? -19.074 -6.833 34.233 1.00 90.50 73 ALA A C 1
ATOM 580 O O . ALA A 1 73 ? -20.061 -7.029 34.938 1.00 90.50 73 ALA A O 1
ATOM 581 N N . ALA A 1 74 ? -17.852 -7.232 34.595 1.00 91.81 74 ALA A N 1
ATOM 582 C CA . ALA A 1 74 ? -17.557 -7.882 35.871 1.00 91.81 74 ALA A CA 1
ATOM 583 C C . ALA A 1 74 ? -17.505 -6.896 37.056 1.00 91.81 74 ALA A C 1
ATOM 585 O O . ALA A 1 74 ? -17.669 -7.303 38.206 1.00 91.81 74 ALA A O 1
ATOM 586 N N . ALA A 1 75 ? -17.270 -5.606 36.798 1.00 89.12 75 ALA A N 1
ATOM 587 C CA . ALA A 1 75 ? -17.204 -4.580 37.830 1.00 89.12 75 ALA A CA 1
ATOM 588 C C . ALA A 1 75 ? -18.607 -4.081 38.218 1.00 89.12 75 ALA A C 1
ATOM 590 O O . ALA A 1 75 ? -19.339 -3.558 37.384 1.00 89.12 75 ALA A O 1
ATOM 591 N N . ALA A 1 76 ? -18.958 -4.157 39.508 1.00 81.56 76 ALA A N 1
ATOM 592 C CA . ALA A 1 76 ? -20.222 -3.611 40.021 1.00 81.56 76 ALA A CA 1
ATOM 593 C C . ALA A 1 76 ? -20.340 -2.086 39.815 1.00 81.56 76 ALA A C 1
ATOM 595 O O . ALA A 1 76 ? -21.425 -1.574 39.548 1.00 81.56 76 ALA A O 1
ATOM 596 N N . THR A 1 77 ? -19.208 -1.377 39.888 1.00 85.38 77 THR A N 1
ATOM 597 C CA . THR A 1 77 ? -19.092 0.048 39.560 1.00 85.38 77 THR A CA 1
ATOM 598 C C . THR A 1 77 ? -17.780 0.256 38.792 1.00 85.38 77 THR A C 1
ATOM 600 O O . THR A 1 77 ? -16.719 0.293 39.421 1.00 85.38 77 THR A O 1
ATOM 603 N N . PRO A 1 78 ? -17.791 0.327 37.448 1.00 83.38 78 PRO A N 1
ATOM 604 C CA . PRO A 1 78 ? -16.564 0.499 36.674 1.00 83.38 78 PRO A CA 1
ATOM 605 C C . PRO A 1 78 ? -15.885 1.832 37.009 1.00 83.38 78 PRO A C 1
ATOM 607 O O . PRO A 1 78 ? -16.539 2.867 37.154 1.00 83.38 78 PRO A O 1
ATOM 610 N N . SER A 1 79 ? -14.556 1.817 37.134 1.00 92.31 79 SER A N 1
ATOM 611 C CA . SER A 1 79 ? -13.793 3.038 37.392 1.00 92.31 79 SER A CA 1
ATOM 612 C C . SER A 1 79 ? -13.830 3.980 36.181 1.00 92.31 79 SER A C 1
ATOM 614 O O . SER A 1 79 ? -14.015 3.562 35.030 1.00 92.31 79 SER A O 1
ATOM 616 N N . GLN A 1 80 ? -13.601 5.274 36.426 1.00 92.75 80 GLN A N 1
ATOM 617 C CA . GLN A 1 80 ? -13.455 6.255 35.344 1.00 92.75 80 GLN A CA 1
ATOM 618 C C . GLN A 1 80 ? -12.277 5.911 34.420 1.00 92.75 80 GLN A C 1
ATOM 620 O O . GLN A 1 80 ? -12.388 6.083 33.208 1.00 92.75 80 GLN A O 1
ATOM 625 N N . SER A 1 81 ? -11.184 5.369 34.972 1.00 92.50 81 SER A N 1
ATOM 626 C CA . SER A 1 81 ? -10.026 4.928 34.185 1.00 92.50 81 SER A CA 1
ATOM 627 C C . SER A 1 81 ? -10.383 3.784 33.235 1.00 92.50 81 SER A C 1
ATOM 629 O O . SER A 1 81 ? -10.104 3.879 32.045 1.00 92.50 81 SER A O 1
ATOM 631 N N . LEU A 1 82 ? -11.089 2.757 33.723 1.00 92.88 82 LEU A N 1
ATOM 632 C CA . LEU A 1 82 ? -11.488 1.603 32.917 1.00 92.88 82 LEU A CA 1
ATOM 633 C C . LEU A 1 82 ? -12.434 2.011 31.778 1.00 92.88 82 LEU A C 1
ATOM 635 O O . LEU A 1 82 ? -12.299 1.547 30.647 1.00 92.88 82 LEU A O 1
ATOM 639 N N . SER A 1 83 ? -13.358 2.930 32.065 1.00 93.44 83 SER A N 1
ATOM 640 C CA . SER A 1 83 ? -14.277 3.477 31.062 1.00 93.44 83 SER A CA 1
ATOM 641 C C . SER A 1 83 ? -13.531 4.257 29.971 1.00 93.44 83 SER A C 1
ATOM 643 O O . SER A 1 83 ? -13.829 4.102 28.785 1.00 93.44 83 SER A O 1
ATOM 645 N N . ALA A 1 84 ? -12.538 5.068 30.354 1.00 95.62 84 ALA A N 1
ATOM 646 C CA . ALA A 1 84 ? -11.710 5.822 29.415 1.00 95.62 84 ALA A CA 1
ATOM 647 C C . ALA A 1 84 ? -10.850 4.895 28.538 1.00 95.62 84 ALA A C 1
ATOM 649 O O . ALA A 1 84 ? -10.803 5.070 27.320 1.00 95.62 84 ALA A O 1
ATOM 650 N N . GLU A 1 85 ? -10.233 3.868 29.128 1.00 94.56 85 GLU A N 1
ATOM 651 C CA . GLU A 1 85 ? -9.450 2.867 28.397 1.00 94.56 85 GLU A CA 1
ATOM 652 C C . GLU A 1 85 ? -10.303 2.101 27.381 1.00 94.56 85 GLU A C 1
ATOM 654 O O . GLU A 1 85 ? -9.881 1.911 26.237 1.00 94.56 85 GLU A O 1
ATOM 659 N N . TYR A 1 86 ? -11.525 1.708 27.754 1.00 95.62 86 TYR A N 1
ATOM 660 C CA . TYR A 1 86 ? -12.458 1.053 26.837 1.00 95.62 86 TYR A CA 1
ATOM 661 C C . TYR A 1 86 ? -12.824 1.963 25.657 1.00 95.62 86 TYR A C 1
ATOM 663 O O . TYR A 1 86 ? -12.736 1.550 24.498 1.00 95.62 86 TYR A O 1
ATOM 671 N N . GLN A 1 87 ? -13.176 3.225 25.922 1.00 95.81 87 GLN A N 1
ATOM 672 C CA . GLN A 1 87 ? -13.484 4.199 24.869 1.00 95.81 87 GLN A CA 1
ATOM 673 C C . GLN A 1 87 ? -12.285 4.443 23.940 1.00 95.81 87 GLN A C 1
ATOM 675 O O . GLN A 1 87 ? -12.443 4.529 22.716 1.00 95.81 87 GLN A O 1
ATOM 680 N N . GLN A 1 88 ? -11.073 4.501 24.494 1.00 96.31 88 GLN A N 1
ATOM 681 C CA . GLN A 1 88 ? -9.847 4.622 23.714 1.00 96.31 88 GLN A CA 1
ATOM 682 C C . GLN A 1 88 ? -9.611 3.380 22.842 1.00 96.31 88 GLN A C 1
ATOM 684 O O . GLN A 1 88 ? -9.313 3.515 21.656 1.00 96.31 88 GLN A O 1
ATOM 689 N N . ALA A 1 89 ? -9.805 2.175 23.381 1.00 94.56 89 ALA A N 1
ATOM 690 C CA . ALA A 1 89 ? -9.673 0.936 22.620 1.00 94.56 89 ALA A CA 1
ATOM 691 C C . ALA A 1 89 ? -10.689 0.866 21.464 1.00 94.56 89 ALA A C 1
ATOM 693 O O . ALA A 1 89 ? -10.321 0.543 20.333 1.00 94.56 89 ALA A O 1
ATOM 694 N N . VAL A 1 90 ? -11.945 1.256 21.710 1.00 95.75 90 VAL A N 1
ATOM 695 C CA . VAL A 1 90 ? -12.995 1.318 20.679 1.00 95.75 90 VAL A CA 1
ATOM 696 C C . VAL A 1 90 ? -12.663 2.348 19.598 1.00 95.75 90 VAL A C 1
ATOM 698 O O . VAL A 1 90 ? -12.846 2.078 18.410 1.00 95.75 90 VAL A O 1
ATOM 701 N N . SER A 1 91 ? -12.177 3.534 19.973 1.00 97.12 91 SER A N 1
ATOM 702 C CA . SER A 1 91 ? -11.816 4.567 18.993 1.00 97.12 91 SER A CA 1
ATOM 703 C C . SER A 1 91 ? -10.605 4.165 18.143 1.00 97.12 91 SER A C 1
ATOM 705 O O . SER A 1 91 ? -10.622 4.381 16.929 1.00 97.12 91 SER A O 1
ATOM 707 N N . SER A 1 92 ? -9.612 3.505 18.748 1.00 95.00 92 SER A N 1
ATOM 708 C CA . SER A 1 92 ? -8.460 2.925 18.051 1.00 95.00 92 SER A CA 1
ATOM 709 C C . SER A 1 92 ? -8.888 1.851 17.047 1.00 95.00 92 SER A C 1
ATOM 711 O O . SER A 1 92 ? -8.507 1.915 15.877 1.00 95.00 92 SER A O 1
ATOM 713 N N . LEU A 1 93 ? -9.767 0.926 17.452 1.00 93.31 93 LEU A N 1
ATOM 714 C CA . LEU A 1 93 ? -10.316 -0.090 16.553 1.00 93.31 93 LEU A CA 1
ATOM 715 C C . LEU A 1 93 ? -11.031 0.545 15.350 1.00 93.31 93 LEU A C 1
ATOM 717 O O . LEU A 1 93 ? -10.728 0.203 14.211 1.00 93.31 93 LEU A O 1
ATOM 721 N N . LYS A 1 94 ? -11.903 1.534 15.579 1.00 95.56 94 LYS A N 1
ATOM 722 C CA . LYS A 1 94 ? -12.587 2.259 14.492 1.00 95.56 94 LYS A CA 1
ATOM 723 C C . LYS A 1 94 ? -11.613 2.976 13.555 1.00 95.56 94 LYS A C 1
ATOM 725 O O . LYS A 1 94 ? -11.876 3.099 12.359 1.00 95.56 94 LYS A O 1
ATOM 730 N N . ALA A 1 95 ? -10.508 3.504 14.079 1.00 95.75 95 ALA A N 1
ATOM 731 C CA . ALA A 1 95 ? -9.477 4.121 13.253 1.00 95.75 95 ALA A CA 1
ATOM 732 C C . ALA A 1 95 ? -8.787 3.085 12.353 1.00 95.75 95 ALA A C 1
ATOM 734 O O . ALA A 1 95 ? -8.634 3.341 11.159 1.00 95.75 95 ALA A O 1
ATOM 735 N N . LEU A 1 96 ? -8.455 1.912 12.899 1.00 94.31 96 LEU A N 1
ATOM 736 C CA . LEU A 1 96 ? -7.863 0.810 12.142 1.00 94.31 96 LEU A CA 1
ATOM 737 C C . LEU A 1 96 ? -8.819 0.253 11.076 1.00 94.31 96 LEU A C 1
ATOM 739 O O . LEU A 1 96 ? -8.385 0.021 9.955 1.00 94.31 96 LEU A O 1
ATOM 743 N N . GLU A 1 97 ? -10.115 0.120 11.369 1.00 91.50 97 GLU A N 1
ATOM 744 C CA . GLU A 1 97 ? -11.121 -0.327 10.388 1.00 91.50 97 GLU A CA 1
ATOM 745 C C . GLU A 1 97 ? -11.251 0.654 9.210 1.00 91.50 97 GLU A C 1
ATOM 747 O O . GLU A 1 97 ? -11.324 0.252 8.049 1.00 91.50 97 GLU A O 1
ATOM 752 N N . ARG A 1 98 ? -11.207 1.968 9.477 1.00 96.31 98 ARG A N 1
ATOM 753 C CA . ARG A 1 98 ? -11.172 2.983 8.407 1.00 96.31 98 ARG A CA 1
ATOM 754 C C . ARG A 1 98 ? -9.895 2.899 7.576 1.00 96.31 98 ARG A C 1
ATOM 756 O O . ARG A 1 98 ? -9.941 3.087 6.360 1.00 96.31 98 ARG A O 1
ATOM 763 N N . GLN A 1 99 ? -8.763 2.641 8.225 1.00 93.00 99 GLN A N 1
ATOM 764 C CA . GLN A 1 99 ? -7.487 2.466 7.544 1.00 93.00 99 GLN A CA 1
ATOM 765 C C . GLN A 1 99 ? -7.502 1.221 6.647 1.00 93.00 99 GLN A C 1
ATOM 767 O O . GLN A 1 99 ? -7.105 1.321 5.488 1.00 93.00 99 GLN A O 1
ATOM 772 N N . GLU A 1 100 ? -8.012 0.092 7.140 1.00 91.19 100 GLU A N 1
ATOM 773 C CA . GLU A 1 100 ? -8.178 -1.141 6.366 1.00 91.19 100 GLU A CA 1
ATOM 774 C C . GLU A 1 100 ? -9.065 -0.906 5.136 1.00 91.19 100 GLU A C 1
ATOM 776 O O . GLU A 1 100 ? -8.667 -1.219 4.015 1.00 91.19 100 GLU A O 1
ATOM 781 N N . ALA A 1 101 ? -10.231 -0.275 5.311 1.00 90.50 101 ALA A N 1
ATOM 782 C CA . ALA A 1 101 ? -11.136 0.031 4.204 1.00 90.50 101 ALA A CA 1
ATOM 783 C C . ALA A 1 101 ? -10.467 0.905 3.126 1.00 90.50 101 ALA A C 1
ATOM 785 O O . ALA A 1 101 ? -10.632 0.667 1.927 1.00 90.50 101 ALA A O 1
ATOM 786 N N . SER A 1 102 ? -9.668 1.892 3.546 1.00 94.31 102 SER A N 1
ATOM 787 C CA . SER A 1 102 ? -8.878 2.728 2.637 1.00 94.31 102 SER A CA 1
ATOM 788 C C . SER A 1 102 ? -7.828 1.911 1.874 1.00 94.31 102 SER A C 1
ATOM 790 O O . SER A 1 102 ? -7.734 2.017 0.650 1.00 94.31 102 SER A O 1
ATOM 792 N N . GLN A 1 103 ? -7.083 1.048 2.571 1.00 90.75 103 GLN A N 1
ATOM 793 C CA . GLN A 1 103 ? -6.062 0.179 1.975 1.00 90.75 103 GLN A CA 1
ATOM 794 C C . GLN A 1 103 ? -6.670 -0.810 0.972 1.00 90.75 103 GLN A C 1
ATOM 796 O O . GLN A 1 103 ? -6.148 -0.956 -0.130 1.00 90.75 103 GLN A O 1
ATOM 801 N N . ILE A 1 104 ? -7.812 -1.426 1.294 1.00 88.00 104 ILE A N 1
ATOM 802 C CA . ILE A 1 104 ? -8.551 -2.308 0.376 1.00 88.00 104 ILE A CA 1
ATOM 803 C C . ILE A 1 104 ? -8.992 -1.539 -0.875 1.00 88.00 104 ILE A C 1
ATOM 805 O O . ILE A 1 104 ? -8.814 -2.018 -1.997 1.00 88.00 104 ILE A O 1
ATOM 809 N N . GLY A 1 105 ? -9.526 -0.325 -0.705 1.00 91.19 105 GLY A N 1
ATOM 810 C CA . GLY A 1 105 ? -9.921 0.526 -1.827 1.00 91.19 105 GLY A CA 1
ATOM 811 C C . GLY A 1 105 ? -8.741 0.894 -2.733 1.00 91.19 105 GLY A C 1
ATOM 812 O O . GLY A 1 105 ? -8.861 0.860 -3.959 1.00 91.19 105 GLY A O 1
ATOM 813 N N . GLN A 1 106 ? -7.587 1.210 -2.145 1.00 90.50 106 GLN A N 1
ATOM 814 C CA . GLN A 1 106 ? -6.353 1.499 -2.879 1.00 90.50 106 GLN A CA 1
ATOM 815 C C . GLN A 1 106 ? -5.810 0.259 -3.608 1.00 90.50 106 GLN A C 1
ATOM 817 O O . GLN A 1 106 ? -5.456 0.364 -4.783 1.00 90.50 106 GLN A O 1
ATOM 822 N N . LEU A 1 107 ? -5.824 -0.920 -2.973 1.00 90.12 107 LEU A N 1
ATOM 823 C CA . LEU A 1 107 ? -5.443 -2.183 -3.615 1.00 90.12 107 LEU A CA 1
ATOM 824 C C . LEU A 1 107 ? -6.341 -2.500 -4.809 1.00 90.12 107 LEU A C 1
ATOM 826 O O . LEU A 1 107 ? -5.838 -2.887 -5.859 1.00 90.12 107 LEU A O 1
ATOM 830 N N . GLY A 1 108 ? -7.656 -2.301 -4.687 1.00 87.94 108 GLY A N 1
ATOM 831 C CA . GLY A 1 108 ? -8.595 -2.521 -5.789 1.00 87.94 108 GLY A CA 1
ATOM 832 C C . GLY A 1 108 ? -8.307 -1.629 -7.002 1.00 87.94 108 GLY A C 1
ATOM 833 O O . GLY A 1 108 ? -8.290 -2.109 -8.140 1.00 87.94 108 GLY A O 1
ATOM 834 N N . LYS A 1 109 ? -8.011 -0.344 -6.764 1.00 90.69 109 LYS A N 1
ATOM 835 C CA . LYS A 1 109 ? -7.620 0.601 -7.824 1.00 90.69 109 LYS A CA 1
ATOM 836 C C . LYS A 1 109 ? -6.318 0.178 -8.495 1.00 90.69 109 LYS A C 1
ATOM 838 O O . LYS A 1 109 ? -6.286 0.003 -9.708 1.00 90.69 109 LYS A O 1
ATOM 843 N N . MET A 1 110 ? -5.281 -0.076 -7.703 1.00 88.94 110 MET A N 1
ATOM 844 C CA . MET A 1 110 ? -3.965 -0.450 -8.217 1.00 88.94 110 MET A CA 1
ATOM 845 C C . MET A 1 110 ? -3.989 -1.797 -8.944 1.00 88.94 110 MET A C 1
ATOM 847 O O . MET A 1 110 ? -3.351 -1.946 -9.979 1.00 88.94 110 MET A O 1
ATOM 851 N N . ARG A 1 111 ? -4.793 -2.757 -8.475 1.00 87.38 111 ARG A N 1
ATOM 852 C CA . ARG A 1 111 ? -5.043 -4.015 -9.188 1.00 87.38 111 ARG A CA 1
ATOM 853 C C . ARG A 1 111 ? -5.638 -3.763 -10.571 1.00 87.38 111 ARG A C 1
ATOM 855 O O . ARG A 1 111 ? -5.185 -4.369 -11.533 1.00 87.38 111 ARG A O 1
ATOM 862 N N . THR A 1 112 ? -6.623 -2.873 -10.671 1.00 88.56 112 THR A N 1
ATOM 863 C CA . THR A 1 112 ? -7.263 -2.523 -11.949 1.00 88.56 112 THR A CA 1
ATOM 864 C C . THR A 1 112 ? -6.272 -1.840 -12.894 1.00 88.56 112 THR A C 1
ATOM 866 O O . THR A 1 112 ? -6.211 -2.182 -14.071 1.00 88.56 112 THR A O 1
ATOM 869 N N . GLU A 1 113 ? -5.448 -0.924 -12.379 1.00 87.25 113 GLU A N 1
ATOM 870 C CA . GLU A 1 113 ? -4.393 -0.255 -13.151 1.00 87.25 113 GLU A CA 1
ATOM 871 C C . GLU A 1 113 ? -3.326 -1.235 -13.655 1.00 87.25 113 GLU A C 1
ATOM 873 O O . GLU A 1 113 ? -2.951 -1.191 -14.824 1.00 87.25 113 GLU A O 1
ATOM 878 N N . LEU A 1 114 ? -2.869 -2.151 -12.796 1.00 85.56 114 LEU A N 1
ATOM 879 C CA . LEU A 1 114 ? -1.899 -3.186 -13.154 1.00 85.56 114 LEU A CA 1
ATOM 880 C C . LEU A 1 114 ? -2.470 -4.157 -14.196 1.00 85.56 114 LEU A C 1
ATOM 882 O O . LEU A 1 114 ? -1.787 -4.485 -15.163 1.00 85.56 114 LEU A O 1
ATOM 886 N N . GLN A 1 115 ? -3.738 -4.553 -14.060 1.00 85.94 115 GLN A N 1
ATOM 887 C CA . GLN A 1 115 ? -4.428 -5.371 -15.061 1.00 85.94 115 GLN A CA 1
ATOM 888 C C . GLN A 1 115 ? -4.568 -4.642 -16.403 1.00 85.94 115 GLN A C 1
ATOM 890 O O . GLN A 1 115 ? -4.357 -5.256 -17.447 1.00 85.94 115 GLN A O 1
ATOM 895 N N . ALA A 1 116 ? -4.869 -3.340 -16.392 1.00 84.06 116 ALA A N 1
ATOM 896 C CA . ALA A 1 116 ? -4.909 -2.520 -17.604 1.00 84.06 116 ALA A CA 1
ATOM 897 C C . ALA A 1 116 ? -3.526 -2.387 -18.268 1.00 84.06 116 ALA A C 1
ATOM 899 O O . ALA A 1 116 ? -3.439 -2.288 -19.489 1.00 84.06 116 ALA A O 1
ATOM 900 N N . ALA A 1 117 ? -2.449 -2.439 -17.479 1.00 82.69 117 ALA A N 1
ATOM 901 C CA . ALA A 1 117 ? -1.071 -2.506 -17.961 1.00 82.69 117 ALA A CA 1
ATOM 902 C C . ALA A 1 117 ? -0.625 -3.927 -18.376 1.00 82.69 117 ALA A C 1
ATOM 904 O O . ALA A 1 117 ? 0.536 -4.119 -18.730 1.00 82.69 117 ALA A O 1
ATOM 905 N N . GLY A 1 118 ? -1.516 -4.927 -18.333 1.00 82.19 118 GLY A N 1
ATOM 906 C CA . GLY A 1 118 ? -1.220 -6.311 -18.718 1.00 82.19 118 GLY A CA 1
ATOM 907 C C . GLY A 1 118 ? -0.433 -7.119 -17.679 1.00 82.19 118 GLY A C 1
ATOM 908 O O . GLY A 1 118 ? 0.062 -8.197 -17.999 1.00 82.19 118 GLY A O 1
ATOM 909 N N . VAL A 1 119 ? -0.312 -6.627 -16.442 1.00 80.81 119 VAL A N 1
ATOM 910 C CA . VAL A 1 119 ? 0.396 -7.306 -15.347 1.00 80.81 119 VAL A CA 1
ATOM 911 C C . VAL A 1 119 ? -0.544 -8.291 -14.649 1.00 80.81 119 VAL A C 1
ATOM 913 O O . VAL A 1 119 ? -1.608 -7.906 -14.150 1.00 80.81 119 VAL A O 1
ATOM 916 N N . ASP A 1 120 ? -0.143 -9.564 -14.554 1.00 78.19 120 ASP A N 1
ATOM 917 C CA . ASP A 1 120 ? -0.902 -10.559 -13.793 1.00 78.19 120 ASP A CA 1
ATOM 918 C C . ASP A 1 120 ? -0.650 -10.426 -12.285 1.00 78.19 120 ASP A C 1
ATOM 920 O O . ASP A 1 120 ? 0.348 -10.879 -11.720 1.00 78.19 120 ASP A O 1
ATOM 924 N N . VAL A 1 121 ? -1.626 -9.822 -11.616 1.00 73.75 121 VAL A N 1
ATOM 925 C CA . VAL A 1 121 ? -1.611 -9.568 -10.174 1.00 73.75 121 VAL A CA 1
ATOM 926 C C . VAL A 1 121 ? -1.804 -10.845 -9.340 1.00 73.75 121 VAL A C 1
ATOM 928 O O . VAL A 1 121 ? -1.542 -10.827 -8.142 1.00 73.75 121 VAL A O 1
ATOM 931 N N . ARG A 1 122 ? -2.241 -11.970 -9.936 1.00 74.81 122 ARG A N 1
ATOM 932 C CA . ARG A 1 122 ? -2.400 -13.261 -9.229 1.00 74.81 122 ARG A CA 1
ATOM 933 C C . ARG A 1 122 ? -1.073 -13.970 -8.988 1.00 74.81 122 ARG A C 1
ATOM 935 O O . ARG A 1 122 ? -0.972 -14.755 -8.050 1.00 74.81 122 ARG A O 1
ATOM 942 N N . ASN A 1 123 ? -0.072 -13.703 -9.823 1.00 74.50 123 ASN A N 1
ATOM 943 C CA . ASN A 1 123 ? 1.264 -14.277 -9.698 1.00 74.50 123 ASN A CA 1
ATOM 944 C C . ASN A 1 123 ? 2.335 -13.183 -9.710 1.00 74.50 123 ASN A C 1
ATOM 946 O O . ASN A 1 123 ? 3.350 -13.262 -10.405 1.00 74.50 123 ASN A O 1
ATOM 950 N N . LEU A 1 124 ? 2.098 -12.153 -8.895 1.00 71.00 124 LEU A N 1
ATOM 951 C CA . LEU A 1 124 ? 2.918 -10.949 -8.821 1.00 71.00 124 LEU A CA 1
ATOM 952 C C . LEU A 1 124 ? 4.409 -11.255 -8.605 1.00 71.00 124 LEU A C 1
ATOM 954 O O . LEU A 1 124 ? 5.278 -10.574 -9.135 1.00 71.00 124 LEU A O 1
ATOM 958 N N . ALA A 1 125 ? 4.727 -12.308 -7.845 1.00 66.81 125 ALA A N 1
ATOM 959 C CA . ALA A 1 125 ? 6.103 -12.721 -7.575 1.00 66.81 125 ALA A CA 1
ATOM 960 C C . ALA A 1 125 ? 6.845 -13.312 -8.779 1.00 66.81 125 ALA A C 1
ATOM 962 O O . ALA A 1 125 ? 8.064 -13.130 -8.889 1.00 66.81 125 ALA A O 1
ATOM 963 N N . ALA A 1 126 ? 6.139 -14.019 -9.659 1.00 71.56 126 ALA A N 1
ATOM 964 C CA . ALA A 1 126 ? 6.692 -14.473 -10.928 1.00 71.56 126 ALA A CA 1
ATOM 965 C C . ALA A 1 126 ? 6.782 -13.304 -11.917 1.00 71.56 126 ALA A C 1
ATOM 967 O O . ALA A 1 126 ? 7.825 -13.122 -12.544 1.00 71.56 126 ALA A O 1
ATOM 968 N N . GLU A 1 127 ? 5.749 -12.458 -11.973 1.00 75.06 127 GLU A N 1
ATOM 969 C CA . GLU A 1 127 ? 5.695 -11.330 -12.905 1.00 75.06 127 GLU A CA 1
ATOM 970 C C . GLU A 1 127 ? 6.755 -10.268 -12.594 1.00 75.06 127 GLU A C 1
ATOM 972 O O . GLU A 1 127 ? 7.420 -9.781 -13.499 1.00 75.06 127 GLU A O 1
ATOM 977 N N . GLN A 1 128 ? 7.039 -9.983 -11.318 1.00 69.38 128 GLN A N 1
ATOM 978 C CA . GLN A 1 128 ? 8.158 -9.106 -10.947 1.00 69.38 128 GLN A CA 1
ATOM 979 C C . GLN A 1 128 ? 9.512 -9.653 -11.377 1.00 69.38 128 GLN A C 1
ATOM 981 O O . GLN A 1 128 ? 10.372 -8.881 -11.789 1.00 69.38 128 GLN A O 1
ATOM 986 N N . ARG A 1 129 ? 9.728 -10.970 -11.269 1.00 76.12 129 ARG A N 1
ATOM 987 C CA . ARG A 1 129 ? 10.977 -11.585 -11.736 1.00 76.12 129 ARG A CA 1
ATOM 988 C C . ARG A 1 129 ? 11.086 -11.483 -13.251 1.00 76.12 129 ARG A C 1
ATOM 990 O O . ARG A 1 129 ? 12.149 -11.110 -13.736 1.00 76.12 129 ARG A O 1
ATOM 997 N N . ARG A 1 130 ? 9.988 -11.736 -13.969 1.00 79.56 130 ARG A N 1
ATOM 998 C CA . ARG A 1 130 ? 9.910 -11.582 -15.424 1.00 79.56 130 ARG A CA 1
ATOM 999 C C . ARG A 1 130 ? 10.203 -10.143 -15.849 1.00 79.56 130 ARG A C 1
ATOM 1001 O O . ARG A 1 130 ? 11.106 -9.933 -16.647 1.00 79.56 130 ARG A O 1
ATOM 1008 N N . LEU A 1 131 ? 9.524 -9.161 -15.254 1.00 77.19 131 LEU A N 1
ATOM 1009 C CA . LEU A 1 131 ? 9.708 -7.737 -15.548 1.00 77.19 131 LEU A CA 1
ATOM 1010 C C . LEU A 1 131 ? 11.115 -7.245 -15.190 1.00 77.19 131 LEU A C 1
ATOM 1012 O O . LEU A 1 131 ? 11.699 -6.478 -15.946 1.00 77.19 131 LEU A O 1
ATOM 1016 N N . ALA A 1 132 ? 11.692 -7.691 -14.071 1.00 73.88 132 ALA A N 1
ATOM 1017 C CA . ALA A 1 132 ? 13.061 -7.333 -13.700 1.00 73.88 132 ALA A CA 1
ATOM 1018 C C . ALA A 1 132 ? 14.098 -7.932 -14.666 1.00 73.88 132 ALA A C 1
ATOM 1020 O O . ALA A 1 132 ? 15.054 -7.254 -15.040 1.00 73.88 132 ALA A O 1
ATOM 1021 N N . GLN A 1 133 ? 13.902 -9.183 -15.094 1.00 82.12 133 GLN A N 1
ATOM 1022 C CA . GLN A 1 133 ? 14.746 -9.829 -16.102 1.00 82.12 133 GLN A CA 1
ATOM 1023 C C . GLN A 1 133 ? 14.621 -9.135 -17.458 1.00 82.12 133 GLN A C 1
ATOM 1025 O O . GLN A 1 133 ? 15.631 -8.855 -18.092 1.00 82.12 133 GLN A O 1
ATOM 1030 N N . GLU A 1 134 ? 13.399 -8.813 -17.877 1.00 79.81 134 GLU A N 1
ATOM 1031 C CA . GLU A 1 134 ? 13.133 -8.092 -19.117 1.00 79.81 134 GLU A CA 1
ATOM 1032 C C . GLU A 1 134 ? 13.735 -6.683 -19.088 1.00 79.81 134 GLU A C 1
ATOM 1034 O O . GLU A 1 134 ? 14.361 -6.262 -20.057 1.00 79.81 134 GLU A O 1
ATOM 1039 N N . PHE A 1 135 ? 13.626 -5.981 -17.958 1.00 75.25 135 PHE A N 1
ATOM 1040 C CA . PHE A 1 135 ? 14.270 -4.688 -17.758 1.00 75.25 135 PHE A CA 1
ATOM 1041 C C . PHE A 1 135 ? 15.792 -4.793 -17.865 1.00 75.25 135 PHE A C 1
ATOM 1043 O O . PHE A 1 135 ? 16.393 -4.024 -18.608 1.00 75.25 135 PHE A O 1
ATOM 1050 N N . SER A 1 136 ? 16.414 -5.760 -17.179 1.00 74.88 136 SER A N 1
ATOM 1051 C CA . SER A 1 136 ? 17.865 -5.975 -17.256 1.00 74.88 136 SER A CA 1
ATOM 1052 C C . SER A 1 136 ? 18.305 -6.315 -18.678 1.00 74.88 136 SER A C 1
ATOM 1054 O O . SER A 1 136 ? 19.237 -5.708 -19.188 1.00 74.88 136 SER A O 1
ATOM 1056 N N . ALA A 1 137 ? 17.597 -7.224 -19.351 1.00 78.94 137 ALA A N 1
ATOM 1057 C CA . ALA A 1 137 ? 17.910 -7.619 -20.720 1.00 78.94 137 ALA A CA 1
ATOM 1058 C C . ALA A 1 137 ? 17.804 -6.437 -21.696 1.00 78.94 137 ALA A C 1
ATOM 1060 O O . ALA A 1 137 ? 18.682 -6.247 -22.534 1.00 78.94 137 ALA A O 1
ATOM 1061 N N . ARG A 1 138 ? 16.762 -5.604 -21.566 1.00 75.25 138 ARG A N 1
ATOM 1062 C CA . ARG A 1 138 ? 16.592 -4.382 -22.370 1.00 75.25 138 ARG A CA 1
ATOM 1063 C C . ARG A 1 138 ? 17.658 -3.328 -22.049 1.00 75.25 138 ARG A C 1
ATOM 1065 O O . ARG A 1 138 ? 18.136 -2.654 -22.958 1.00 75.25 138 ARG A O 1
ATOM 1072 N N . LEU A 1 139 ? 18.054 -3.200 -20.782 1.00 73.50 139 LEU A N 1
ATOM 1073 C CA . LEU A 1 139 ? 19.127 -2.305 -20.340 1.00 73.50 139 LEU A CA 1
ATOM 1074 C C . LEU A 1 139 ? 20.477 -2.715 -20.946 1.00 73.50 139 LEU A C 1
ATOM 1076 O O . LEU A 1 139 ? 21.219 -1.869 -21.444 1.00 73.50 139 LEU A O 1
ATOM 1080 N N . ASP A 1 140 ? 20.776 -4.012 -20.929 1.00 75.50 140 ASP A N 1
ATOM 1081 C CA . ASP A 1 140 ? 22.015 -4.565 -21.470 1.00 75.50 140 ASP A CA 1
ATOM 1082 C C . ASP A 1 140 ? 22.046 -4.484 -23.000 1.00 75.50 140 ASP A C 1
ATOM 1084 O O . ASP A 1 140 ? 23.070 -4.095 -23.563 1.00 75.50 140 ASP A O 1
ATOM 1088 N N . ALA A 1 141 ? 20.917 -4.737 -23.671 1.00 75.06 141 ALA A N 1
ATOM 1089 C CA . ALA A 1 141 ? 20.778 -4.536 -25.113 1.00 75.06 141 ALA A CA 1
ATOM 1090 C C . ALA A 1 141 ? 21.017 -3.068 -25.507 1.00 75.06 141 ALA A C 1
ATOM 1092 O O . ALA A 1 141 ? 21.852 -2.793 -26.363 1.00 75.06 141 ALA A O 1
ATOM 1093 N N . 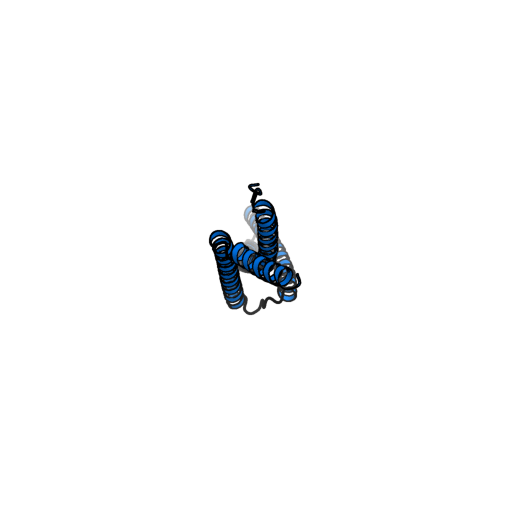GLY A 1 142 ? 20.389 -2.111 -24.812 1.00 70.62 142 GLY A N 1
ATOM 1094 C CA . GLY A 1 142 ? 20.617 -0.686 -25.070 1.00 70.62 142 GLY A CA 1
ATOM 1095 C C . GLY A 1 142 ? 22.074 -0.261 -24.841 1.00 70.62 142 GLY A C 1
ATOM 1096 O O . GLY A 1 142 ? 22.642 0.499 -25.625 1.00 70.62 142 GLY A O 1
ATOM 1097 N N . ARG A 1 143 ? 22.733 -0.781 -23.799 1.00 73.19 143 ARG A N 1
ATOM 1098 C CA . ARG A 1 143 ? 24.165 -0.525 -23.566 1.00 73.19 143 ARG A CA 1
ATOM 1099 C C . ARG A 1 143 ? 25.043 -1.109 -24.670 1.00 73.19 143 ARG A C 1
ATOM 1101 O O . ARG A 1 143 ? 25.988 -0.443 -25.093 1.00 73.19 143 ARG A O 1
ATOM 1108 N N . ALA A 1 144 ? 24.735 -2.317 -25.136 1.00 72.06 144 ALA A N 1
ATOM 1109 C CA . ALA A 1 144 ? 25.441 -2.953 -26.240 1.00 72.06 144 ALA A CA 1
ATOM 1110 C C . ALA A 1 144 ? 25.271 -2.161 -27.545 1.00 72.06 144 ALA A C 1
ATOM 1112 O O . ALA A 1 144 ? 26.262 -1.902 -28.223 1.00 72.06 144 ALA A O 1
ATOM 1113 N N . ASP A 1 145 ? 24.063 -1.687 -27.851 1.00 70.75 145 ASP A N 1
ATOM 1114 C CA . ASP A 1 145 ? 23.792 -0.862 -29.034 1.00 70.75 145 ASP A CA 1
ATOM 1115 C C . ASP A 1 145 ? 24.540 0.480 -28.988 1.00 70.75 145 ASP A C 1
ATOM 1117 O O . ASP A 1 145 ? 25.162 0.892 -29.971 1.00 70.75 145 ASP A O 1
ATOM 1121 N N . ALA A 1 146 ? 24.565 1.145 -27.828 1.00 70.31 146 ALA A N 1
ATOM 1122 C CA . ALA A 1 146 ? 25.330 2.379 -27.636 1.00 70.31 146 ALA A CA 1
ATOM 1123 C C . ALA A 1 146 ? 26.848 2.154 -27.795 1.00 70.31 146 ALA A C 1
ATOM 1125 O O . ALA A 1 146 ? 27.550 2.954 -28.427 1.00 70.31 146 ALA A O 1
ATOM 1126 N N . ALA A 1 147 ? 27.366 1.050 -27.250 1.00 72.88 147 ALA A N 1
ATOM 1127 C CA . ALA A 1 147 ? 28.763 0.652 -27.402 1.00 72.88 147 ALA A CA 1
ATOM 1128 C C . ALA A 1 147 ? 29.113 0.312 -28.863 1.00 72.88 147 ALA A C 1
ATOM 1130 O O . ALA A 1 147 ? 30.150 0.739 -29.364 1.00 72.88 147 ALA A O 1
ATOM 1131 N N . LEU A 1 148 ? 28.234 -0.393 -29.581 1.00 73.19 148 LEU A N 1
ATOM 1132 C CA . LEU A 1 148 ? 28.422 -0.725 -30.995 1.00 73.19 148 LEU A CA 1
ATOM 1133 C C . LEU A 1 148 ? 28.410 0.520 -31.884 1.00 73.19 148 LEU A C 1
ATOM 1135 O O . LEU A 1 148 ? 29.248 0.641 -32.777 1.00 73.19 148 LEU A O 1
ATOM 1139 N N . ASN A 1 149 ? 27.508 1.467 -31.631 1.00 71.19 149 ASN A N 1
ATOM 1140 C CA . ASN A 1 149 ? 27.440 2.709 -32.397 1.00 71.19 149 ASN A CA 1
ATOM 1141 C C . ASN A 1 149 ? 28.663 3.601 -32.148 1.00 71.19 149 ASN A C 1
ATOM 1143 O O . ASN A 1 149 ? 29.259 4.101 -33.099 1.00 71.19 149 ASN A O 1
ATOM 1147 N N . SER A 1 150 ? 29.099 3.749 -30.894 1.00 72.06 150 SER A N 1
ATOM 1148 C CA . SER A 1 150 ? 30.329 4.493 -30.582 1.00 72.06 150 SER A CA 1
ATOM 1149 C C . SER A 1 150 ? 31.583 3.837 -31.177 1.00 72.06 150 SER A C 1
ATOM 1151 O O . SER A 1 150 ? 32.430 4.547 -31.720 1.00 72.06 150 SER A O 1
ATOM 1153 N N . ALA A 1 151 ? 31.673 2.502 -31.166 1.00 71.81 151 ALA A N 1
ATOM 1154 C CA . ALA A 1 151 ? 32.754 1.761 -31.814 1.00 71.81 151 ALA A CA 1
ATOM 1155 C C . ALA A 1 151 ? 32.736 1.913 -33.346 1.00 71.81 151 ALA A C 1
ATOM 1157 O O . ALA A 1 151 ? 33.778 2.112 -33.960 1.00 71.81 151 ALA A O 1
ATOM 1158 N N . ARG A 1 152 ? 31.561 1.879 -33.989 1.00 69.06 152 ARG A N 1
ATOM 1159 C CA . ARG A 1 152 ? 31.427 2.131 -35.438 1.00 69.06 152 ARG A CA 1
ATOM 1160 C C . ARG A 1 152 ? 31.877 3.540 -35.823 1.00 69.06 152 ARG A C 1
ATOM 1162 O O . ARG A 1 152 ? 32.548 3.701 -36.844 1.00 69.06 152 ARG A O 1
ATOM 1169 N N . SER A 1 153 ? 31.544 4.534 -35.001 1.00 67.00 153 SER A N 1
ATOM 1170 C CA . SER A 1 153 ? 31.951 5.927 -35.200 1.00 67.00 153 SER A CA 1
ATOM 1171 C C . SER A 1 153 ? 33.452 6.131 -34.998 1.00 67.00 153 SER A C 1
ATOM 1173 O O . SER A 1 153 ? 34.085 6.798 -35.813 1.00 67.00 153 SER A O 1
ATOM 1175 N N . SER A 1 154 ? 34.049 5.531 -33.962 1.00 69.12 154 SER A N 1
ATOM 1176 C CA . SER A 1 154 ? 35.496 5.635 -33.718 1.00 69.12 154 SER A CA 1
ATOM 1177 C C . SER A 1 154 ? 36.329 4.903 -34.773 1.00 69.12 154 SER A C 1
ATOM 1179 O O . SER A 1 154 ? 37.415 5.359 -35.121 1.00 69.12 154 SER A O 1
ATOM 1181 N N . LEU A 1 155 ? 35.799 3.811 -35.332 1.00 70.69 155 LEU A N 1
ATOM 1182 C CA . LEU A 1 155 ? 36.404 3.071 -36.441 1.00 70.69 155 LEU A CA 1
ATOM 1183 C C . LEU A 1 155 ? 36.174 3.732 -37.814 1.00 70.69 155 LEU A C 1
ATOM 1185 O O . LEU A 1 155 ? 36.683 3.237 -38.817 1.00 70.69 155 LEU A O 1
ATOM 1189 N N . GLY A 1 156 ? 35.411 4.831 -37.889 1.00 66.25 156 GLY A N 1
ATOM 1190 C CA . GLY A 1 156 ? 35.195 5.592 -39.124 1.00 66.25 156 GLY A CA 1
ATOM 1191 C C . GLY A 1 156 ? 34.456 4.829 -40.230 1.00 66.25 156 GLY A C 1
ATOM 1192 O O . GLY A 1 156 ? 34.493 5.246 -41.386 1.00 66.25 156 GLY A O 1
ATOM 1193 N N . VAL A 1 157 ? 33.778 3.722 -39.907 1.00 65.38 157 VAL A N 1
ATOM 1194 C CA . VAL A 1 157 ? 33.189 2.799 -40.900 1.00 65.38 157 VAL A CA 1
ATOM 1195 C C . VAL A 1 157 ? 32.150 3.506 -41.781 1.00 65.38 157 VAL A C 1
ATOM 1197 O O . VAL A 1 157 ? 32.132 3.305 -42.993 1.00 65.38 157 VAL A O 1
ATOM 1200 N N . GLY A 1 158 ? 31.365 4.427 -41.211 1.00 62.00 158 GLY A N 1
ATOM 1201 C CA . GLY A 1 158 ? 30.426 5.254 -41.981 1.00 62.00 158 GLY A CA 1
ATOM 1202 C C . GLY A 1 158 ? 31.110 6.220 -42.960 1.00 62.00 158 GLY A C 1
ATOM 1203 O O . GLY A 1 158 ? 30.630 6.419 -44.075 1.00 62.00 158 GLY A O 1
ATOM 1204 N N . ALA A 1 159 ? 32.269 6.773 -42.589 1.00 59.50 159 ALA A N 1
ATOM 1205 C CA . ALA A 1 159 ? 33.044 7.653 -43.464 1.00 59.50 159 ALA A CA 1
ATOM 1206 C C . ALA A 1 159 ? 33.712 6.871 -44.610 1.00 59.50 159 ALA A C 1
ATOM 1208 O O . ALA A 1 159 ? 33.791 7.361 -45.739 1.00 59.50 159 ALA A O 1
ATOM 1209 N N . ILE A 1 160 ? 34.149 5.637 -44.343 1.00 61.06 160 ILE A N 1
ATOM 1210 C CA . ILE A 1 160 ? 34.761 4.754 -45.343 1.00 61.06 160 ILE A CA 1
ATOM 1211 C C . ILE A 1 160 ? 33.727 4.336 -46.399 1.00 61.06 160 ILE A C 1
ATOM 1213 O O . ILE A 1 160 ? 34.018 4.424 -47.592 1.00 61.06 160 ILE A O 1
ATOM 1217 N N . GLU A 1 161 ? 32.509 3.955 -46.000 1.00 61.28 161 GLU A N 1
ATOM 1218 C CA . GLU A 1 161 ? 31.442 3.608 -46.951 1.00 61.28 161 GLU A CA 1
ATOM 1219 C C . GLU A 1 161 ? 31.031 4.788 -47.845 1.00 61.28 161 GLU A C 1
ATOM 1221 O O . GLU A 1 161 ? 30.861 4.619 -49.054 1.00 61.28 161 GLU A O 1
ATOM 1226 N N . GLN A 1 162 ? 30.899 5.995 -47.284 1.00 63.09 162 GLN A N 1
ATOM 1227 C CA . GLN A 1 162 ? 30.580 7.196 -48.065 1.00 63.09 162 GLN A CA 1
ATOM 1228 C C . GLN A 1 162 ? 31.689 7.539 -49.064 1.00 63.09 162 GLN A C 1
ATOM 1230 O O . GLN A 1 162 ? 31.403 7.814 -50.231 1.00 63.09 162 GLN A O 1
ATOM 1235 N N . THR A 1 163 ? 32.950 7.453 -48.634 1.00 66.50 163 THR A N 1
ATOM 1236 C CA . THR A 1 163 ? 34.107 7.709 -49.504 1.00 66.50 163 THR A CA 1
ATOM 1237 C C . THR A 1 163 ? 34.156 6.703 -50.658 1.00 66.50 163 THR A C 1
ATOM 1239 O O . THR A 1 163 ? 34.413 7.076 -51.801 1.00 66.50 163 THR A O 1
ATOM 1242 N N . GLN A 1 164 ? 33.851 5.428 -50.397 1.00 63.69 164 GLN A N 1
ATOM 1243 C CA . GLN A 1 164 ? 33.793 4.405 -51.444 1.00 63.69 164 GLN A CA 1
ATOM 1244 C C . GLN A 1 164 ? 32.684 4.671 -52.469 1.00 63.69 164 GLN A C 1
ATOM 1246 O O . GLN A 1 164 ? 32.932 4.523 -53.665 1.00 63.69 164 GLN A O 1
ATOM 1251 N N . ARG A 1 165 ? 31.492 5.108 -52.041 1.00 67.50 165 ARG A N 1
ATOM 1252 C CA . ARG A 1 165 ? 30.403 5.467 -52.971 1.00 67.50 165 ARG A CA 1
ATOM 1253 C C . ARG A 1 165 ? 30.780 6.655 -53.852 1.00 67.50 165 ARG A C 1
ATOM 1255 O O . ARG A 1 165 ? 30.653 6.568 -55.068 1.00 67.50 165 ARG A O 1
ATOM 1262 N N . GLN A 1 166 ? 31.346 7.706 -53.259 1.00 68.69 166 GLN A N 1
ATOM 1263 C CA . GLN A 1 166 ? 31.814 8.879 -54.005 1.00 68.69 166 GLN A CA 1
ATOM 1264 C C . GLN A 1 166 ? 32.897 8.522 -55.032 1.00 68.69 166 GLN A C 1
ATOM 1266 O O . GLN A 1 166 ? 32.881 9.032 -56.149 1.00 68.69 166 GLN A O 1
ATOM 1271 N N . LEU A 1 167 ? 33.813 7.608 -54.697 1.00 68.56 167 LEU A N 1
ATOM 1272 C CA . LEU A 1 167 ? 34.828 7.125 -55.637 1.00 68.56 167 LEU A CA 1
ATOM 1273 C C . LEU A 1 167 ? 34.232 6.329 -56.807 1.00 68.56 167 LEU A C 1
ATOM 1275 O O . LEU A 1 167 ? 34.755 6.400 -57.921 1.00 68.56 167 LEU A O 1
ATOM 1279 N N . VAL A 1 168 ? 33.164 5.563 -56.574 1.00 76.94 168 VAL A N 1
ATOM 1280 C CA . VAL A 1 168 ? 32.463 4.828 -57.636 1.00 76.94 168 VAL A CA 1
ATOM 1281 C C . VAL A 1 168 ? 31.732 5.796 -58.564 1.00 76.94 168 VAL A C 1
ATOM 1283 O O . VAL A 1 168 ? 31.895 5.682 -59.779 1.00 76.94 168 VAL A O 1
ATOM 1286 N N . ASP A 1 169 ? 31.017 6.776 -58.017 1.00 73.44 169 ASP A N 1
ATOM 1287 C CA . ASP A 1 169 ? 30.312 7.797 -58.803 1.00 73.44 169 ASP A CA 1
ATOM 1288 C C . ASP A 1 169 ? 31.288 8.642 -59.631 1.00 73.44 169 ASP A C 1
ATOM 1290 O O . ASP A 1 169 ? 31.076 8.866 -60.824 1.00 73.44 169 ASP A O 1
ATOM 1294 N N . LEU A 1 170 ? 32.422 9.028 -59.038 1.00 70.62 170 LEU A N 1
ATOM 1295 C CA . LEU A 1 170 ? 33.464 9.769 -59.740 1.00 70.62 170 LEU A CA 1
ATOM 1296 C C . LEU A 1 170 ? 34.0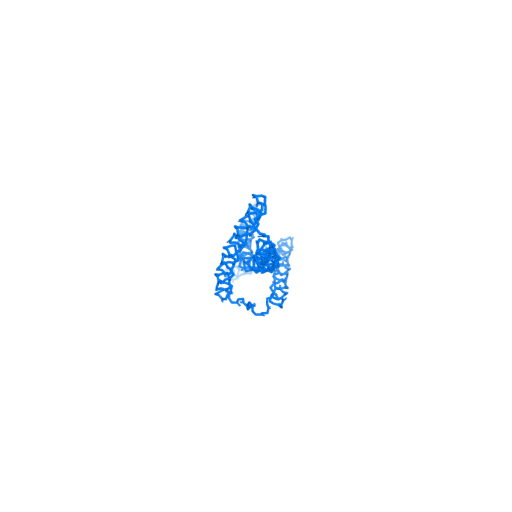58 8.938 -60.891 1.00 70.62 170 LEU A C 1
ATOM 1298 O O . LEU A 1 170 ? 34.223 9.440 -62.000 1.00 70.62 170 LEU A O 1
ATOM 1302 N N . ARG A 1 171 ? 34.317 7.638 -60.684 1.00 65.00 171 ARG A N 1
ATOM 1303 C CA . ARG A 1 171 ? 34.761 6.741 -61.770 1.00 65.00 171 ARG A CA 1
ATOM 1304 C C . ARG A 1 171 ? 33.728 6.590 -62.880 1.00 65.00 171 ARG A C 1
ATOM 1306 O O . ARG A 1 171 ? 34.123 6.429 -64.031 1.00 65.00 171 ARG A O 1
ATOM 1313 N N . GLN A 1 172 ? 32.438 6.595 -62.558 1.00 66.38 172 GLN A N 1
ATOM 1314 C CA . GLN A 1 172 ? 31.386 6.542 -63.572 1.00 66.38 172 GLN A CA 1
ATOM 1315 C C . GLN A 1 172 ? 31.350 7.831 -64.397 1.00 66.38 172 GLN A C 1
ATOM 1317 O O . GLN A 1 172 ? 31.233 7.757 -65.619 1.00 66.38 172 GLN A O 1
ATOM 1322 N N . GLN A 1 173 ? 31.546 8.990 -63.762 1.00 60.03 173 GLN A N 1
ATOM 1323 C CA . GLN A 1 173 ? 31.628 10.280 -64.453 1.00 60.03 173 GLN A CA 1
ATOM 1324 C C . GLN A 1 173 ? 32.828 10.368 -65.406 1.00 60.03 173 GLN A C 1
ATOM 1326 O O . GLN A 1 173 ? 32.661 10.795 -66.543 1.00 60.03 173 GLN A O 1
ATOM 1331 N N . TYR A 1 174 ? 34.010 9.889 -65.006 1.00 57.03 174 TYR A N 1
ATOM 1332 C CA . TYR A 1 174 ? 35.196 9.879 -65.880 1.00 57.03 174 TYR A CA 1
ATOM 1333 C C . TYR A 1 174 ? 35.153 8.833 -67.007 1.00 57.03 174 TYR A C 1
ATOM 1335 O O . TYR A 1 174 ? 36.033 8.831 -67.861 1.00 57.03 174 TYR A O 1
ATOM 1343 N N . ARG A 1 175 ? 34.166 7.928 -67.025 1.00 57.25 175 ARG A N 1
ATOM 1344 C CA . ARG A 1 175 ? 34.009 6.912 -68.081 1.00 57.25 175 ARG A CA 1
ATOM 1345 C C . ARG A 1 175 ? 33.051 7.346 -69.198 1.00 57.25 175 ARG A C 1
ATOM 1347 O O . ARG A 1 175 ? 32.909 6.621 -70.178 1.00 57.25 175 ARG A O 1
ATOM 1354 N N . LEU A 1 176 ? 32.379 8.486 -69.029 1.00 53.25 176 LEU A N 1
ATOM 1355 C CA . LEU A 1 176 ? 31.410 9.058 -69.971 1.00 53.25 176 LEU A CA 1
ATOM 1356 C C . LEU A 1 176 ? 31.943 10.305 -70.708 1.00 53.25 176 LEU A C 1
ATOM 1358 O O . LEU A 1 176 ? 31.169 10.976 -71.389 1.00 53.25 176 LEU A O 1
ATOM 1362 N N . VAL A 1 177 ? 33.242 10.597 -70.586 1.00 47.88 177 VAL A N 1
ATOM 1363 C CA . VAL A 1 177 ? 33.977 11.636 -71.333 1.00 47.88 177 VAL A CA 1
ATOM 1364 C C . VAL A 1 177 ? 35.063 10.959 -72.156 1.00 47.88 177 VAL A C 1
ATOM 1366 O O . VAL A 1 177 ? 35.244 11.362 -73.324 1.00 47.88 177 VAL A O 1
#

Organism: NCBI:txid170623

pLDDT: mean 77.64, std 14.43, range [35.53, 97.12]

Foldseek 3Di:
DDDDCPDPPVVVVVVLVVVVVVLVVVLVVVCVLLVVLLVLLVVLVVLVVVLVVLVVVLVVLVVQLVVLVVVCVPDPDDDPVSVVSNVVSVVVNVVSVVVNVVSVVVSVVSVVVSVVSVHDPVPSVVSSVVSVVVSVVSVVVSVVVVVVSVVCVVVCVVVVVVVVVVVVVVVVVVVVD

Sequence (177 aa):
MAEKIELNISANVSEAMKDVAGFSKQYAELVREVEKPLRQVNGFRELENALEQTGRKMREARDRVRELGNAMAAAATPSQSLSAEYQQAVSSLKALERQEASQIGQLGKMRTELQAAGVDVRNLAAEQRRLAQEFSARLDAGRADAALNSARSSLGVGAIEQTQRQLVDLRQQYRLV

Secondary structure (DSSP, 8-state):
--------HHHHHHHHHHHHHHHHHHHHHHHHHHHHHHHHHHHHHHHHHHHHHHHHHHHHHHHHHHHHHHHHHH-SS--HHHHHHHHHHHHHHHHHHHHHHHHHHHHHHHHHHHHHTT--GGGHHHHHHHHHHHHHHHHHHHHHHHHHHHHHHHTTHHHHHHHHHHHHHHHHHTT--

Radius of gyration: 34.07 Å; chains: 1; bounding box: 67×39×111 Å